Protein AF-A0A6A5S6Z9-F1 (afdb_monomer)

Radius of gyration: 38.02 Å; Cα contacts (8 Å, |Δi|>4): 12; chains: 1; bounding box: 85×64×72 Å

Solvent-accessible surface area (backbone atoms only — not comparable to full-atom values): 7742 Å² total; per-residue (Å²): 114,70,63,62,52,52,52,52,52,53,52,52,50,53,56,52,51,52,56,50,53,50,52,52,50,54,48,54,51,54,50,55,49,50,52,50,52,49,52,51,50,50,53,52,49,54,51,54,50,57,65,48,49,60,59,47,53,53,52,59,72,68,50,77,82,77,68,83,75,78,77,77,75,79,78,78,85,76,78,85,79,77,81,78,87,72,91,74,92,78,90,78,81,85,72,81,73,73,80,80,76,76,78,50,60,46,102,82,73,45,78,53,84,76,56,73,94,78,102

Foldseek 3Di:
DVVVVVVVVVVVVVVVVVVVVVVVVVVVVVVVVVVVVVVVVVVVVVVVVVVVVVVVVVVVVPDPPDPDDDDPPDDDDDDDDDDDPDPDDDDDDDPPDPPDDDFDADPVGDGDDDPPVRD

Sequence (119 aa):
MKELKASNALLNKKLAEERRVERERLKKEREKEKERRAKEHAQKKQQKEKEKKAPNLQKTAKQPKKGKRAASNKPAPKNKRVKKCSNGASGGNSEESPPALPPKITSRGRNITIPKKFR

Structure (mmCIF, N/CA/C/O backbone):
data_AF-A0A6A5S6Z9-F1
#
_entry.id   AF-A0A6A5S6Z9-F1
#
loop_
_atom_site.group_PDB
_atom_site.id
_atom_site.type_symbol
_atom_site.label_atom_id
_atom_site.label_alt_id
_atom_site.label_comp_id
_atom_site.label_asym_id
_atom_site.label_entity_id
_atom_site.label_seq_id
_atom_site.pdbx_PDB_ins_code
_atom_site.Cartn_x
_atom_site.Cartn_y
_atom_site.Cartn_z
_atom_site.occupancy
_atom_site.B_iso_or_equiv
_atom_site.auth_seq_id
_atom_site.auth_comp_id
_atom_site.auth_asym_id
_atom_site.auth_atom_id
_atom_site.pdbx_PDB_model_num
ATOM 1 N N . MET A 1 1 ? 31.243 8.172 -39.418 1.00 64.31 1 MET A N 1
ATOM 2 C CA . MET A 1 1 ? 29.947 8.575 -38.801 1.00 64.31 1 MET A CA 1
ATOM 3 C C . MET A 1 1 ? 28.925 7.446 -38.639 1.00 64.31 1 MET A C 1
ATOM 5 O O . MET A 1 1 ? 28.238 7.434 -37.624 1.00 64.31 1 MET A O 1
ATOM 9 N N . LYS A 1 2 ? 28.762 6.519 -39.599 1.00 76.62 2 LYS A N 1
ATOM 10 C CA . LYS A 1 2 ? 27.761 5.432 -39.499 1.00 76.62 2 LYS A CA 1
ATOM 11 C C . LYS A 1 2 ? 28.088 4.406 -38.397 1.00 76.62 2 LYS A C 1
ATOM 13 O O . LYS A 1 2 ? 27.193 3.998 -37.668 1.00 76.62 2 LYS A O 1
ATOM 18 N N . GLU A 1 3 ? 29.365 4.089 -38.204 1.00 81.00 3 GLU A N 1
ATOM 19 C CA . GLU A 1 3 ? 29.844 3.146 -37.177 1.00 81.00 3 GLU A CA 1
ATOM 20 C C . GLU A 1 3 ? 29.639 3.657 -35.742 1.00 81.00 3 GLU A C 1
ATOM 22 O O . GLU A 1 3 ? 29.146 2.929 -34.886 1.00 81.00 3 GLU A O 1
ATOM 27 N N . LEU A 1 4 ? 29.900 4.947 -35.495 1.00 84.50 4 LEU A N 1
ATOM 28 C CA . LEU A 1 4 ? 29.621 5.596 -34.206 1.00 84.50 4 LEU A CA 1
ATOM 29 C C . LEU A 1 4 ? 28.130 5.535 -33.843 1.00 84.50 4 LEU A C 1
ATOM 31 O O . LEU A 1 4 ? 27.770 5.266 -32.699 1.00 84.50 4 LEU A O 1
ATOM 35 N N . LYS A 1 5 ? 27.243 5.731 -34.828 1.00 89.81 5 LYS A N 1
ATOM 36 C CA . LYS A 1 5 ? 25.791 5.613 -34.626 1.00 89.81 5 LYS A CA 1
ATOM 37 C C . LYS A 1 5 ? 25.377 4.176 -34.294 1.00 89.81 5 LYS A C 1
ATOM 39 O O . LYS A 1 5 ? 24.535 3.986 -33.421 1.00 89.81 5 LYS A O 1
ATOM 44 N N . ALA A 1 6 ? 25.978 3.179 -34.947 1.00 91.88 6 ALA A N 1
ATOM 45 C CA . ALA A 1 6 ? 25.717 1.769 -34.664 1.00 91.88 6 ALA A CA 1
ATOM 46 C C . ALA A 1 6 ? 26.185 1.368 -33.253 1.00 91.88 6 ALA A C 1
ATOM 48 O O . ALA A 1 6 ? 25.430 0.731 -32.519 1.00 91.88 6 ALA A O 1
ATOM 49 N N . SER A 1 7 ? 27.374 1.814 -32.838 1.00 89.81 7 SER A N 1
ATOM 50 C CA . SER A 1 7 ? 27.898 1.584 -31.485 1.00 89.81 7 SER A CA 1
ATOM 51 C C . SER A 1 7 ? 26.995 2.200 -30.408 1.00 89.81 7 SER A C 1
ATOM 53 O O . SER A 1 7 ? 26.569 1.514 -29.477 1.00 89.81 7 SER A O 1
ATOM 55 N N . ASN A 1 8 ? 26.576 3.456 -30.596 1.00 93.56 8 ASN A N 1
ATOM 56 C CA . ASN A 1 8 ? 25.648 4.126 -29.680 1.00 93.56 8 ASN A CA 1
ATOM 57 C C . ASN A 1 8 ? 24.278 3.432 -29.621 1.00 93.56 8 ASN A C 1
ATOM 59 O O . ASN A 1 8 ? 23.678 3.323 -28.552 1.00 93.56 8 ASN A O 1
ATOM 63 N N . ALA A 1 9 ? 23.779 2.925 -30.752 1.00 92.38 9 ALA A N 1
ATOM 64 C CA . ALA A 1 9 ? 22.535 2.164 -30.783 1.00 92.38 9 ALA A CA 1
ATOM 65 C C . ALA A 1 9 ? 22.642 0.851 -29.988 1.00 92.38 9 ALA A C 1
ATOM 67 O O . ALA A 1 9 ? 21.702 0.495 -29.276 1.00 92.38 9 ALA A O 1
ATOM 68 N N . LEU A 1 10 ? 23.775 0.148 -30.068 1.00 93.06 10 LEU A N 1
ATOM 69 C CA . LEU A 1 10 ? 24.022 -1.063 -29.281 1.00 93.06 10 LEU A CA 1
ATOM 70 C C . LEU A 1 10 ? 24.135 -0.759 -27.784 1.00 93.06 10 LEU A C 1
ATOM 72 O O . LEU A 1 10 ? 23.558 -1.482 -26.973 1.00 93.06 10 LEU A O 1
ATOM 76 N N . LEU A 1 11 ? 24.810 0.329 -27.414 1.00 93.00 11 LEU A N 1
ATOM 77 C CA . LEU A 1 11 ? 24.928 0.764 -26.022 1.00 93.00 11 LEU A CA 1
ATOM 78 C C . LEU A 1 11 ? 23.557 1.113 -25.425 1.00 93.00 11 LEU A C 1
ATOM 80 O O . LEU A 1 11 ? 23.206 0.634 -24.349 1.00 93.00 11 LEU A O 1
ATOM 84 N N . ASN A 1 12 ? 22.732 1.861 -26.159 1.00 94.25 12 ASN A N 1
ATOM 85 C CA . ASN A 1 12 ? 21.382 2.213 -25.715 1.00 94.25 12 ASN A CA 1
ATOM 86 C C . ASN A 1 12 ? 20.472 0.988 -25.548 1.00 94.25 12 ASN A C 1
ATOM 88 O O . ASN A 1 12 ? 19.643 0.967 -24.638 1.00 94.25 12 ASN A O 1
ATOM 92 N N . LYS A 1 13 ? 20.627 -0.041 -26.393 1.00 94.81 13 LYS A N 1
ATOM 93 C CA . LY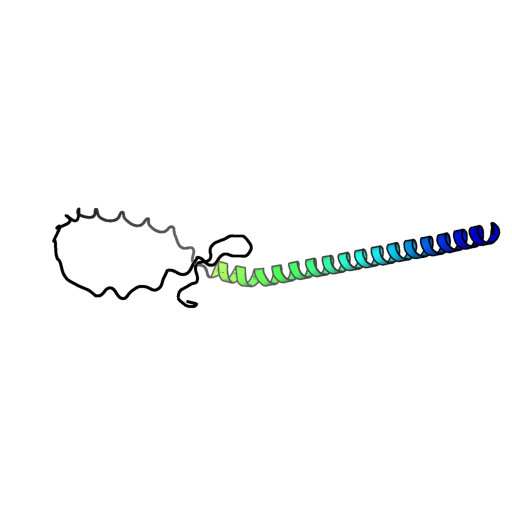S A 1 13 ? 19.894 -1.309 -26.250 1.00 94.81 13 LYS A CA 1
ATOM 94 C C . LYS A 1 13 ? 20.268 -2.033 -24.956 1.00 94.81 13 LYS A C 1
ATOM 96 O O . LYS A 1 13 ? 19.366 -2.417 -24.218 1.00 94.81 13 LYS A O 1
ATOM 101 N N . LYS A 1 14 ? 21.564 -2.126 -24.636 1.00 94.62 14 LYS A N 1
ATOM 102 C CA . LYS A 1 14 ? 22.043 -2.733 -23.381 1.00 94.62 14 LYS A CA 1
ATOM 103 C C . LYS A 1 14 ? 21.512 -1.992 -22.152 1.00 94.62 14 LYS A C 1
ATOM 105 O O . LYS A 1 14 ? 20.917 -2.607 -21.275 1.00 94.62 14 LYS A O 1
ATOM 110 N N . LEU A 1 15 ? 21.596 -0.659 -22.148 1.00 95.25 15 LEU A N 1
ATOM 111 C CA . LEU A 1 15 ? 21.038 0.163 -21.066 1.00 95.25 15 LEU A CA 1
ATOM 112 C C . LEU A 1 15 ? 19.516 0.002 -20.921 1.00 95.25 15 LEU A C 1
ATOM 114 O O . LEU A 1 15 ? 18.973 0.051 -19.817 1.00 95.25 15 LEU A O 1
ATOM 118 N N . ALA A 1 16 ? 18.792 -0.164 -22.030 1.00 94.44 16 ALA A N 1
ATOM 119 C CA . ALA A 1 16 ? 17.353 -0.399 -21.993 1.00 94.44 16 ALA A CA 1
ATOM 120 C C . ALA A 1 16 ? 17.004 -1.778 -21.408 1.00 94.44 16 ALA A C 1
ATOM 122 O O . ALA A 1 16 ? 16.022 -1.887 -20.670 1.00 94.44 16 ALA A O 1
ATOM 123 N N . GLU A 1 17 ? 17.790 -2.809 -21.711 1.00 94.12 17 GLU A N 1
ATOM 124 C CA . GLU A 1 17 ? 17.632 -4.151 -21.143 1.00 94.12 17 GLU A CA 1
ATOM 125 C C . GLU A 1 17 ? 17.920 -4.165 -19.640 1.00 94.12 17 GLU A C 1
ATOM 127 O O . GLU A 1 17 ? 17.090 -4.653 -18.871 1.00 94.12 17 GLU A O 1
ATOM 132 N N . GLU A 1 18 ? 19.007 -3.535 -19.198 1.00 93.25 18 GLU A N 1
ATOM 133 C CA . GLU A 1 18 ? 19.341 -3.400 -17.774 1.00 93.25 18 GLU A CA 1
ATOM 134 C C . GLU A 1 18 ? 18.210 -2.714 -16.996 1.00 93.25 18 GLU A C 1
ATOM 136 O O . GLU A 1 18 ? 17.705 -3.255 -16.010 1.00 93.25 18 GLU A O 1
ATOM 141 N N . ARG A 1 19 ? 17.694 -1.590 -17.511 1.00 93.81 19 ARG A N 1
ATOM 142 C CA . ARG A 1 19 ? 16.549 -0.883 -16.910 1.00 93.81 19 ARG A CA 1
ATOM 143 C C . ARG A 1 19 ? 15.283 -1.735 -16.846 1.00 93.81 19 ARG A C 1
ATOM 145 O O . ARG A 1 19 ? 14.475 -1.563 -15.932 1.00 93.81 19 ARG A O 1
ATOM 152 N N . ARG A 1 20 ? 15.050 -2.622 -17.819 1.00 94.31 20 ARG A N 1
ATOM 153 C CA . ARG A 1 20 ? 13.907 -3.552 -17.788 1.00 94.31 20 ARG A CA 1
ATOM 154 C C . ARG A 1 20 ? 14.086 -4.585 -16.682 1.00 94.31 20 ARG A C 1
ATOM 156 O O . ARG A 1 20 ? 13.169 -4.765 -15.883 1.00 94.31 20 ARG A O 1
ATOM 163 N N . VAL A 1 21 ? 15.267 -5.189 -16.591 1.00 94.56 21 VAL A N 1
ATOM 164 C CA . VAL A 1 21 ? 15.594 -6.183 -15.560 1.00 94.56 21 VAL A CA 1
ATOM 165 C C . VAL A 1 21 ? 15.491 -5.577 -14.158 1.00 94.56 21 VAL A C 1
ATOM 167 O O . VAL A 1 21 ? 14.888 -6.179 -13.269 1.00 94.56 21 VAL A O 1
ATOM 170 N N . GLU A 1 22 ? 15.999 -4.363 -13.951 1.00 93.44 22 GLU A N 1
ATOM 171 C CA . GLU A 1 22 ? 15.875 -3.647 -12.676 1.00 93.44 22 GLU A CA 1
ATOM 172 C C . GLU A 1 22 ? 14.416 -3.378 -12.296 1.00 93.44 22 GLU A C 1
ATOM 174 O O . GLU A 1 22 ? 14.012 -3.630 -11.159 1.00 93.44 22 GLU A O 1
ATOM 179 N N . ARG A 1 23 ? 13.588 -2.929 -13.249 1.00 92.81 23 ARG A N 1
ATOM 180 C CA . ARG A 1 23 ? 12.150 -2.714 -13.013 1.00 92.81 23 ARG A CA 1
ATOM 181 C C . ARG A 1 23 ? 11.437 -4.001 -12.622 1.00 92.81 23 ARG A C 1
ATOM 183 O O . ARG A 1 23 ? 10.588 -3.973 -11.732 1.00 92.81 23 ARG A O 1
ATOM 190 N N . GLU A 1 24 ? 11.765 -5.119 -13.262 1.00 93.69 24 GLU A N 1
ATOM 191 C CA . GLU A 1 24 ? 11.191 -6.417 -12.909 1.00 93.69 24 GLU A CA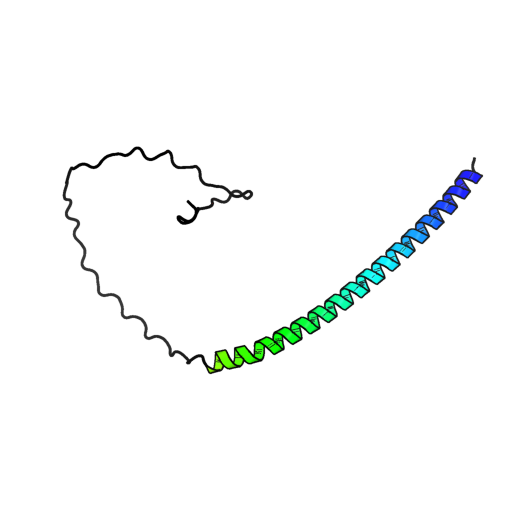 1
ATOM 192 C C . GLU A 1 24 ? 11.616 -6.879 -11.517 1.00 93.69 24 GLU A C 1
ATOM 194 O O . GLU A 1 24 ? 10.775 -7.362 -10.756 1.00 93.69 24 GLU A O 1
ATOM 199 N N . ARG A 1 25 ? 12.890 -6.701 -11.151 1.00 94.12 25 ARG A N 1
ATOM 200 C CA . ARG A 1 25 ? 13.385 -7.004 -9.799 1.00 94.12 25 ARG A CA 1
ATOM 201 C C . ARG A 1 25 ? 12.653 -6.168 -8.753 1.00 94.12 25 ARG A C 1
ATOM 203 O O . ARG A 1 25 ? 12.075 -6.733 -7.827 1.00 94.12 25 ARG A O 1
ATOM 210 N N . LEU A 1 26 ? 12.558 -4.858 -8.972 1.00 94.25 26 LEU A N 1
ATOM 211 C CA . LEU A 1 26 ? 11.843 -3.947 -8.080 1.00 94.25 26 LEU A CA 1
ATOM 212 C C . LEU A 1 26 ? 10.353 -4.303 -7.966 1.00 94.25 26 LEU A C 1
ATOM 214 O O . LEU A 1 26 ? 9.767 -4.226 -6.885 1.00 94.25 26 LEU A O 1
ATOM 218 N N . LYS A 1 27 ? 9.716 -4.715 -9.069 1.00 94.88 27 LYS A N 1
ATOM 219 C CA . LYS A 1 27 ? 8.320 -5.170 -9.058 1.00 94.88 27 LYS A CA 1
ATOM 220 C C . LYS A 1 2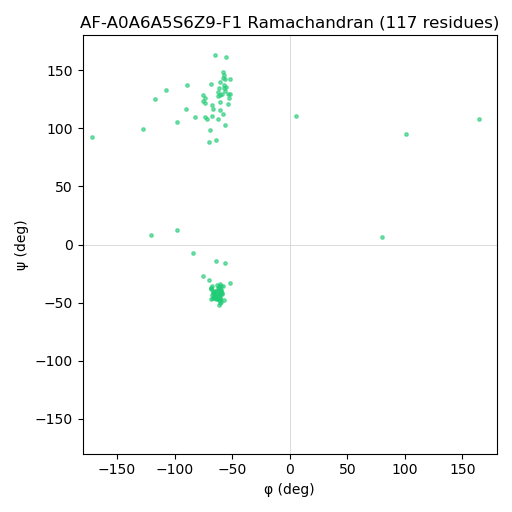7 ? 8.158 -6.439 -8.217 1.00 94.88 27 LYS A C 1
ATOM 222 O O . LYS A 1 27 ? 7.278 -6.473 -7.359 1.00 94.88 27 LYS A O 1
ATOM 227 N N . LYS A 1 28 ? 9.037 -7.430 -8.402 1.00 94.38 28 LYS A N 1
ATOM 228 C CA . LYS A 1 28 ? 9.043 -8.677 -7.620 1.00 94.38 28 LYS A CA 1
ATOM 229 C C . LYS A 1 28 ? 9.257 -8.413 -6.128 1.00 94.38 28 LYS A C 1
ATOM 231 O O . LYS A 1 28 ? 8.598 -9.031 -5.298 1.00 94.38 28 LYS A O 1
ATOM 236 N N . GLU A 1 29 ? 10.138 -7.486 -5.765 1.00 94.12 29 GLU A N 1
ATOM 237 C CA . GLU A 1 29 ? 10.353 -7.098 -4.364 1.00 94.12 29 GLU A CA 1
ATOM 238 C C . GLU A 1 29 ? 9.125 -6.421 -3.753 1.00 94.12 29 GLU A C 1
ATOM 240 O O . GLU A 1 29 ? 8.685 -6.811 -2.671 1.00 94.12 29 GLU A O 1
ATOM 245 N N . ARG A 1 30 ? 8.505 -5.478 -4.475 1.00 93.12 30 ARG A N 1
ATOM 246 C CA . ARG A 1 30 ? 7.257 -4.830 -4.039 1.00 93.12 30 ARG A CA 1
ATOM 247 C C . ARG A 1 30 ? 6.118 -5.829 -3.855 1.00 93.12 30 ARG A C 1
ATOM 249 O O . ARG A 1 30 ? 5.322 -5.679 -2.932 1.00 93.12 30 ARG A O 1
ATOM 256 N N . GLU A 1 31 ? 6.007 -6.828 -4.724 1.00 94.25 31 GLU A N 1
ATOM 257 C CA . GLU A 1 31 ? 5.000 -7.888 -4.597 1.00 94.25 31 GLU A CA 1
ATOM 258 C C . GLU A 1 31 ? 5.254 -8.757 -3.359 1.00 94.25 31 GLU A C 1
ATOM 260 O O . GLU A 1 31 ? 4.336 -8.946 -2.558 1.00 94.25 31 GLU A O 1
ATOM 265 N N . LYS A 1 32 ? 6.504 -9.178 -3.123 1.00 93.50 32 LYS A N 1
ATOM 266 C CA . LYS A 1 32 ? 6.892 -9.918 -1.908 1.00 93.50 32 LYS A CA 1
ATOM 267 C C . LYS A 1 32 ? 6.620 -9.121 -0.632 1.00 93.50 32 LYS A C 1
ATOM 269 O O . LYS A 1 32 ? 6.142 -9.672 0.358 1.00 93.50 32 LYS A O 1
ATOM 274 N N . GLU A 1 33 ? 6.905 -7.822 -0.635 1.00 93.50 33 GLU A N 1
ATOM 275 C CA . GLU A 1 33 ? 6.633 -6.954 0.509 1.00 93.50 33 GLU A CA 1
ATOM 276 C C . GLU A 1 33 ? 5.128 -6.820 0.771 1.00 93.50 33 GLU A C 1
ATOM 278 O O . GLU A 1 33 ? 4.683 -6.954 1.914 1.00 93.50 33 GLU A O 1
ATOM 283 N N . LYS A 1 34 ? 4.324 -6.610 -0.278 1.00 93.94 34 LYS A N 1
ATOM 284 C CA . LYS A 1 34 ? 2.860 -6.576 -0.163 1.00 93.94 34 LYS A CA 1
ATOM 285 C C . LYS A 1 34 ? 2.312 -7.883 0.398 1.00 93.94 34 LYS A C 1
ATOM 287 O O . LYS A 1 34 ? 1.437 -7.840 1.259 1.00 93.94 34 LYS A O 1
ATOM 292 N N . GLU A 1 35 ? 2.841 -9.022 -0.037 1.00 93.62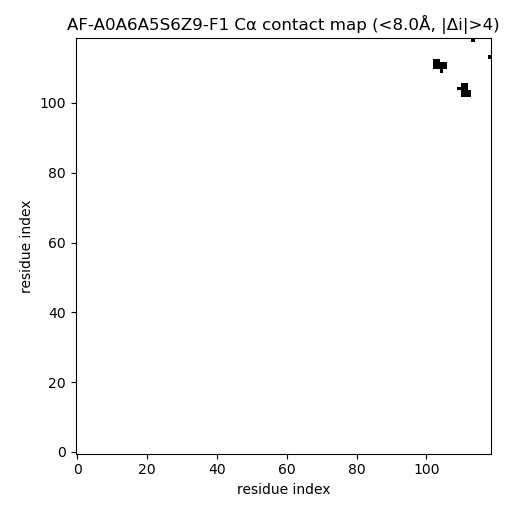 35 GLU A N 1
ATOM 293 C CA . GLU A 1 35 ? 2.439 -10.331 0.476 1.00 93.62 35 GLU A CA 1
ATOM 294 C C . GLU A 1 35 ? 2.767 -10.481 1.970 1.00 93.62 35 GLU A C 1
ATOM 296 O O . GLU A 1 35 ? 1.915 -10.907 2.754 1.00 93.62 35 GLU A O 1
ATOM 301 N N . ARG A 1 36 ? 3.964 -10.063 2.403 1.00 93.81 36 ARG A N 1
ATOM 302 C CA . ARG A 1 36 ? 4.347 -10.059 3.828 1.00 93.81 36 ARG A CA 1
ATOM 303 C C . ARG A 1 36 ? 3.436 -9.160 4.660 1.00 93.81 36 ARG A C 1
ATOM 305 O O . ARG A 1 36 ? 2.908 -9.609 5.675 1.00 93.81 36 ARG A O 1
ATOM 312 N N . ARG A 1 37 ? 3.182 -7.932 4.199 1.00 93.56 37 ARG A N 1
ATOM 313 C CA . ARG A 1 37 ? 2.270 -6.985 4.865 1.00 93.56 37 ARG A CA 1
ATOM 314 C C . ARG A 1 37 ? 0.843 -7.534 4.949 1.00 93.56 37 ARG A C 1
ATOM 316 O O . ARG A 1 37 ? 0.181 -7.365 5.969 1.00 93.56 37 ARG A O 1
ATOM 323 N N . ALA A 1 38 ? 0.368 -8.217 3.906 1.00 94.88 38 ALA A N 1
ATOM 324 C CA . ALA A 1 38 ? -0.946 -8.854 3.911 1.00 94.88 38 ALA A CA 1
ATOM 325 C C . ALA A 1 38 ? -1.028 -9.987 4.949 1.00 94.88 38 ALA A C 1
ATOM 327 O O . ALA A 1 38 ? -2.007 -10.056 5.697 1.00 94.88 38 ALA A O 1
ATOM 328 N N . LYS A 1 39 ? 0.013 -10.828 5.047 1.00 94.56 39 LYS A N 1
ATOM 329 C CA . LYS A 1 39 ? 0.111 -11.890 6.063 1.00 94.56 39 LYS A CA 1
ATOM 330 C C . LYS A 1 39 ? 0.130 -11.316 7.481 1.00 94.56 39 LYS A C 1
ATOM 332 O O . LYS A 1 39 ? -0.647 -11.761 8.324 1.00 94.56 39 LYS A O 1
ATOM 337 N N . GLU A 1 40 ? 0.940 -10.290 7.729 1.00 94.56 40 GLU A N 1
ATOM 338 C CA . GLU A 1 40 ? 1.002 -9.610 9.029 1.00 94.56 40 GLU A CA 1
ATOM 339 C C . GLU A 1 40 ? -0.353 -8.989 9.402 1.00 94.56 40 GLU A C 1
ATOM 341 O O . GLU A 1 40 ? -0.858 -9.175 10.511 1.00 94.56 40 GLU A O 1
ATOM 346 N N . HIS A 1 41 ? -1.001 -8.305 8.456 1.00 93.50 41 HIS A N 1
ATOM 347 C CA . HIS A 1 41 ? -2.310 -7.705 8.688 1.00 93.50 41 HIS A CA 1
ATOM 348 C C . HIS A 1 41 ? -3.380 -8.763 8.999 1.00 93.50 41 HIS A C 1
ATOM 350 O O . HIS A 1 41 ? -4.211 -8.556 9.888 1.00 93.50 41 HIS A O 1
ATOM 356 N N . ALA A 1 42 ? -3.355 -9.909 8.311 1.00 94.06 42 ALA A N 1
ATOM 357 C CA . ALA A 1 42 ? -4.250 -11.027 8.594 1.00 94.06 42 ALA A CA 1
ATOM 358 C C . ALA A 1 42 ? -4.034 -11.580 10.013 1.00 94.06 42 ALA A C 1
ATOM 360 O O . ALA A 1 42 ? -5.005 -11.729 10.759 1.00 94.06 42 ALA A O 1
ATOM 361 N N . GLN A 1 43 ? -2.782 -11.796 10.426 1.00 94.06 43 GLN A N 1
ATOM 362 C CA . GLN A 1 43 ? -2.449 -12.251 11.781 1.00 94.06 43 GLN A CA 1
ATOM 363 C C . GLN A 1 43 ? -2.895 -11.242 12.847 1.00 94.06 43 GLN A C 1
ATOM 365 O O . GLN A 1 43 ? -3.577 -11.605 13.807 1.00 94.06 43 GLN A O 1
ATOM 370 N N . LYS A 1 44 ? -2.613 -9.952 12.640 1.00 94.62 44 LYS A N 1
ATOM 371 C CA . LYS A 1 44 ? -3.034 -8.872 13.542 1.00 94.62 44 LYS A CA 1
ATOM 372 C C . LYS A 1 44 ? -4.553 -8.779 13.658 1.00 94.62 44 LYS A C 1
ATOM 374 O O . LYS A 1 44 ? -5.081 -8.516 14.739 1.00 94.62 44 LYS A O 1
ATOM 379 N N . LYS A 1 45 ? -5.281 -8.998 12.559 1.00 93.38 45 LYS A N 1
ATOM 380 C CA . LYS A 1 45 ? -6.749 -9.036 12.566 1.00 93.38 45 LYS A CA 1
ATOM 381 C C . LYS A 1 45 ? -7.262 -10.210 13.400 1.00 93.38 45 LYS A C 1
ATO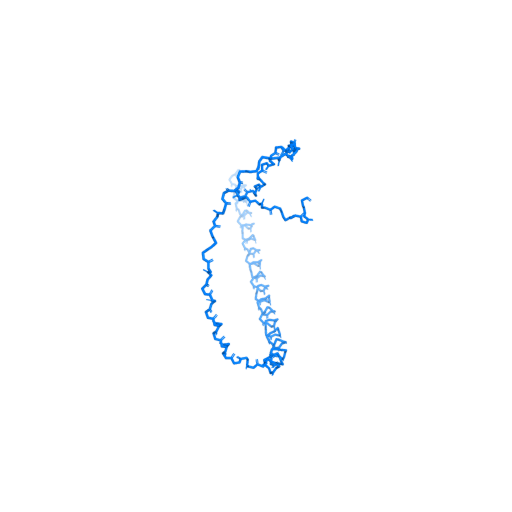M 383 O O . LYS A 1 45 ? -8.150 -9.998 14.222 1.00 93.38 45 LYS A O 1
ATOM 388 N N . GLN A 1 46 ? -6.674 -11.399 13.250 1.00 90.88 46 GLN A N 1
ATOM 389 C CA . GLN A 1 46 ? -7.031 -12.573 14.053 1.00 90.88 46 GLN A CA 1
ATOM 390 C C . GLN A 1 46 ? -6.751 -12.360 15.547 1.00 90.88 46 GLN A C 1
ATOM 392 O O . GLN A 1 46 ? -7.600 -12.679 16.376 1.00 90.88 46 GLN A O 1
ATOM 397 N N . GLN A 1 47 ? -5.600 -11.780 15.903 1.00 91.12 47 GLN A N 1
ATOM 398 C CA . GLN A 1 47 ? -5.264 -11.448 17.294 1.00 91.12 47 GLN A CA 1
ATOM 399 C C . GLN A 1 47 ? -6.270 -10.462 17.894 1.00 91.12 47 GLN A C 1
ATOM 401 O O . GLN A 1 47 ? -6.879 -10.759 18.919 1.00 91.12 47 GLN A O 1
ATOM 406 N N . LYS A 1 48 ? -6.548 -9.350 17.200 1.00 89.38 48 LYS A N 1
ATOM 407 C CA . LYS A 1 48 ? -7.555 -8.367 17.634 1.00 89.38 48 LYS A CA 1
ATOM 408 C C . LYS A 1 48 ? -8.943 -8.977 17.795 1.00 89.38 48 LYS A C 1
ATOM 410 O O . LYS A 1 48 ? -9.707 -8.554 18.657 1.00 89.38 48 LYS A O 1
ATOM 415 N N . GLU A 1 49 ? -9.315 -9.927 16.943 1.00 86.94 49 GLU A N 1
ATOM 416 C CA . GLU A 1 49 ? -10.600 -10.608 17.062 1.00 86.94 49 GLU A CA 1
ATOM 417 C C . GLU A 1 49 ? -10.649 -11.486 18.319 1.00 86.94 49 GLU A C 1
ATOM 419 O O . GLU A 1 49 ? -11.629 -11.427 19.061 1.00 86.94 49 GLU A O 1
ATOM 424 N N . LYS A 1 50 ? -9.578 -12.238 18.606 1.00 84.88 50 LYS A N 1
ATOM 425 C CA . LYS A 1 50 ? -9.444 -13.030 19.840 1.00 84.88 50 LYS A CA 1
ATOM 426 C C . LYS A 1 50 ? -9.496 -12.140 21.085 1.00 84.88 50 LYS A C 1
ATOM 428 O O . LYS A 1 50 ? -10.289 -12.409 21.984 1.00 84.88 50 LYS A O 1
ATOM 433 N N . GLU A 1 51 ? -8.745 -11.042 21.097 1.00 85.00 51 GLU A N 1
ATOM 434 C CA . GLU A 1 51 ? -8.732 -10.067 22.197 1.00 85.00 51 GLU A CA 1
ATOM 435 C C . GLU A 1 51 ? -10.103 -9.437 22.446 1.00 85.00 51 GLU A C 1
ATOM 437 O O . GLU A 1 51 ? -10.463 -9.189 23.590 1.00 85.00 51 GLU A O 1
ATOM 442 N N . LYS A 1 52 ? -10.897 -9.191 21.396 1.00 80.88 52 LYS A N 1
ATOM 443 C CA . LYS A 1 52 ? -12.245 -8.619 21.535 1.00 80.88 52 LYS A CA 1
ATOM 444 C C . LYS A 1 52 ? -13.281 -9.618 22.042 1.00 80.88 52 LYS A C 1
ATOM 446 O O . LYS A 1 52 ? -14.258 -9.186 22.652 1.00 80.88 52 LYS A O 1
ATOM 451 N N . LYS A 1 53 ? -13.108 -10.923 21.803 1.00 74.44 53 LYS A N 1
ATOM 452 C CA . LYS A 1 53 ? -14.100 -11.949 22.175 1.00 74.44 53 LYS A CA 1
ATOM 453 C C . LYS A 1 53 ? -14.292 -12.048 23.691 1.00 74.44 53 LYS A C 1
ATOM 455 O O . LYS A 1 53 ? -15.431 -12.009 24.148 1.00 74.44 53 LYS A O 1
ATOM 460 N N . ALA A 1 54 ? -13.213 -12.074 24.471 1.00 66.44 54 ALA A N 1
ATOM 461 C CA . ALA A 1 54 ? -13.286 -12.169 25.934 1.00 66.44 54 ALA A CA 1
ATOM 462 C C . ALA A 1 54 ? -14.023 -10.988 26.620 1.00 66.44 54 ALA A C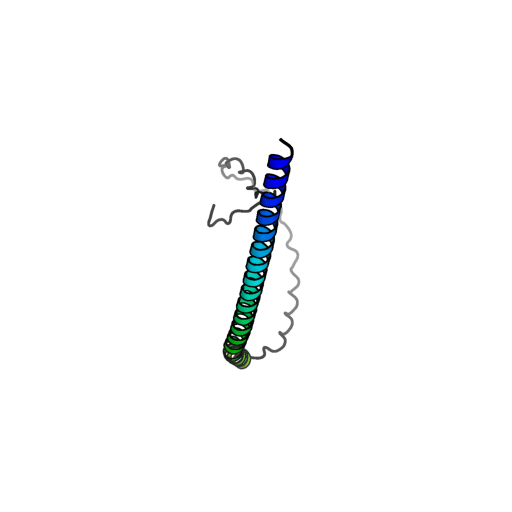 1
ATOM 464 O O . ALA A 1 54 ? -14.978 -11.234 27.362 1.00 66.44 54 ALA A O 1
ATOM 465 N N . PRO A 1 55 ? -13.684 -9.706 26.364 1.00 70.75 55 PRO A N 1
ATOM 466 C CA . PRO A 1 55 ? -14.389 -8.582 26.970 1.00 70.75 55 PRO A CA 1
ATOM 467 C C . PRO A 1 55 ? -15.812 -8.421 26.426 1.00 70.75 55 PRO A C 1
ATOM 469 O O . PRO A 1 55 ? -16.679 -7.963 27.169 1.00 70.75 55 PRO A O 1
ATOM 472 N N . ASN A 1 56 ? -16.095 -8.793 25.168 1.00 66.38 56 ASN A N 1
ATOM 473 C CA . ASN A 1 56 ? -17.473 -8.768 24.667 1.00 66.38 56 ASN A CA 1
ATOM 474 C C . ASN A 1 56 ? -18.355 -9.781 25.393 1.00 66.38 56 ASN A C 1
ATOM 476 O O . ASN A 1 56 ? -19.443 -9.398 25.804 1.00 66.38 56 ASN A O 1
ATOM 480 N N . LEU A 1 57 ? -17.881 -11.012 25.617 1.00 64.19 57 LEU A N 1
ATOM 481 C CA . LEU A 1 57 ? -18.627 -12.027 26.370 1.00 64.19 57 LEU A CA 1
ATOM 482 C C . LEU A 1 57 ? -18.945 -11.557 27.796 1.00 64.19 57 LEU A C 1
ATOM 484 O O . LEU A 1 57 ? -20.077 -11.692 28.263 1.00 64.19 57 LEU A O 1
ATOM 488 N N . GLN A 1 58 ? -17.979 -10.923 28.468 1.00 67.56 58 GLN A N 1
ATOM 489 C CA . GLN A 1 58 ? -18.201 -10.344 29.795 1.00 67.56 58 GLN A CA 1
ATOM 490 C C . GLN A 1 58 ? -19.200 -9.180 29.769 1.00 67.56 58 GLN A C 1
ATOM 492 O O . GLN A 1 58 ? -20.057 -9.085 30.645 1.00 67.56 58 GLN A O 1
ATOM 497 N N . LYS A 1 59 ? -19.126 -8.294 28.768 1.00 66.88 59 LYS A N 1
ATOM 498 C CA . LYS A 1 59 ? -20.076 -7.180 28.615 1.00 66.88 59 LYS A CA 1
ATOM 499 C C . LYS A 1 59 ? -21.487 -7.673 28.302 1.00 66.88 59 LYS A C 1
ATOM 501 O O . LYS A 1 59 ? -22.434 -7.136 28.866 1.00 66.88 59 LYS A O 1
ATOM 506 N N . THR A 1 60 ? -21.638 -8.691 27.456 1.00 67.19 60 THR A N 1
ATOM 507 C CA . THR A 1 60 ? -22.946 -9.281 27.136 1.00 67.19 60 THR A CA 1
ATOM 508 C C . THR A 1 60 ? -23.546 -10.020 28.324 1.00 67.19 60 THR A C 1
ATOM 510 O O . THR A 1 60 ? -24.744 -9.906 28.545 1.00 67.19 60 THR A O 1
ATOM 513 N N . ALA A 1 61 ? -22.731 -10.715 29.124 1.00 66.62 61 ALA A N 1
ATOM 514 C CA . ALA A 1 61 ? -23.204 -11.379 30.338 1.00 66.62 61 ALA A CA 1
ATOM 515 C C . ALA A 1 61 ? -23.655 -10.375 31.414 1.00 66.62 61 ALA A C 1
ATOM 517 O O . ALA A 1 61 ? -24.629 -10.615 32.119 1.00 66.62 61 ALA A O 1
ATOM 518 N N . LYS A 1 62 ? -22.972 -9.226 31.523 1.00 68.12 62 LYS A N 1
ATOM 519 C CA . LYS A 1 62 ? -23.280 -8.177 32.510 1.00 68.12 62 LYS A CA 1
ATOM 520 C C . LYS A 1 62 ? -24.381 -7.204 32.075 1.00 68.12 62 LYS A C 1
ATOM 522 O O . LYS A 1 62 ? -24.776 -6.357 32.872 1.00 68.12 62 LYS A O 1
ATOM 527 N N . GLN A 1 63 ? -24.860 -7.268 30.833 1.00 70.62 63 GLN A N 1
ATOM 528 C CA . GLN A 1 63 ? -25.960 -6.424 30.366 1.00 70.62 63 GLN A CA 1
ATOM 529 C C . GLN A 1 63 ? -27.295 -7.047 30.797 1.00 70.62 63 GLN A C 1
ATOM 531 O O . GLN A 1 63 ? -27.690 -8.073 30.240 1.00 70.62 63 GLN A O 1
ATOM 536 N N . PRO A 1 64 ? -28.034 -6.444 31.748 1.00 74.31 64 PRO A N 1
ATOM 537 C CA . PRO A 1 64 ? -29.381 -6.906 32.038 1.00 74.31 64 PRO A CA 1
ATOM 538 C C . PRO A 1 64 ? -30.243 -6.716 30.786 1.00 74.31 64 PRO A C 1
ATOM 540 O O . PRO A 1 64 ? -30.250 -5.635 30.186 1.00 74.31 64 PRO A O 1
ATOM 543 N N . LYS A 1 65 ? -30.981 -7.760 30.387 1.00 72.56 65 LYS A N 1
ATOM 544 C CA . LYS A 1 65 ? -31.986 -7.679 29.319 1.00 72.56 65 LYS A CA 1
ATOM 545 C C . LYS A 1 65 ? -33.083 -6.721 29.780 1.00 72.56 65 LYS A C 1
ATOM 547 O O . LYS A 1 65 ? -34.026 -7.124 30.453 1.00 72.56 65 LYS A O 1
ATOM 552 N N . LYS A 1 66 ? -32.938 -5.430 29.475 1.00 68.69 66 LYS A N 1
ATOM 553 C CA . LYS A 1 66 ? -33.978 -4.438 29.756 1.00 68.69 66 LYS A CA 1
ATOM 554 C C . LYS A 1 66 ? -35.225 -4.866 28.985 1.00 68.69 66 LYS A C 1
ATOM 556 O O . LYS A 1 66 ? -35.194 -4.932 27.757 1.00 68.69 66 LYS A O 1
ATOM 561 N N . GLY A 1 67 ? -36.292 -5.197 29.712 1.00 72.69 67 GLY A N 1
ATOM 562 C CA . GLY A 1 67 ? -37.600 -5.469 29.123 1.00 72.69 67 GLY A CA 1
ATOM 563 C C . GLY A 1 67 ? -38.071 -4.291 28.268 1.00 72.69 67 GLY A C 1
ATOM 564 O O . GLY A 1 67 ? -37.552 -3.174 28.385 1.00 72.69 67 GLY A O 1
ATOM 565 N N . LYS A 1 68 ? -39.045 -4.533 27.383 1.00 75.81 68 LYS A N 1
ATOM 566 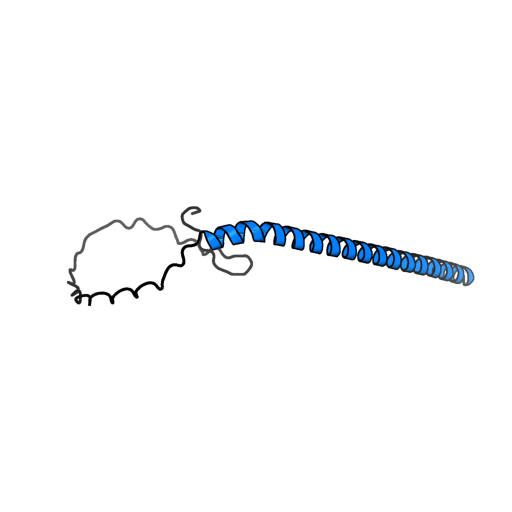C CA . LYS A 1 68 ? -39.629 -3.464 26.564 1.00 75.81 68 LYS A CA 1
ATOM 567 C C . LYS A 1 68 ? -40.086 -2.330 27.488 1.00 75.81 68 LYS A C 1
ATOM 569 O O . LYS A 1 68 ? -40.812 -2.572 28.448 1.00 75.81 68 LYS A O 1
ATOM 574 N N . ARG A 1 69 ? -39.621 -1.103 27.227 1.00 69.62 69 ARG A N 1
ATOM 575 C CA . ARG A 1 69 ? -40.062 0.078 27.980 1.00 69.62 69 ARG A CA 1
ATOM 576 C C . ARG A 1 69 ? -41.574 0.201 27.822 1.00 69.62 69 ARG A C 1
ATOM 578 O O . ARG A 1 69 ? -42.056 0.184 26.690 1.00 69.62 69 ARG A O 1
ATOM 585 N N . ALA A 1 70 ? -42.295 0.341 28.933 1.00 73.00 70 ALA A N 1
ATOM 586 C CA . ALA A 1 70 ? -43.685 0.771 28.885 1.00 73.00 70 ALA A CA 1
ATOM 587 C C . ALA A 1 70 ? -43.744 2.084 28.089 1.00 73.00 70 ALA A C 1
ATOM 589 O O . ALA A 1 70 ? -42.927 2.984 28.314 1.00 73.00 70 ALA A O 1
ATOM 590 N N . ALA A 1 71 ? -44.642 2.155 27.105 1.00 73.88 71 ALA A N 1
ATOM 591 C CA . ALA A 1 71 ? -44.833 3.367 26.323 1.00 73.88 71 ALA A CA 1
ATOM 592 C C . ALA A 1 71 ? -45.149 4.519 27.286 1.00 73.88 71 ALA A C 1
ATOM 594 O O . ALA A 1 71 ? -45.967 4.357 28.191 1.00 73.88 71 ALA A O 1
ATOM 595 N N . SER A 1 72 ? -44.477 5.663 27.132 1.00 72.69 72 SER A N 1
ATOM 596 C CA . SER A 1 72 ? -44.761 6.818 27.982 1.00 72.69 72 SER A CA 1
ATOM 597 C C . SER A 1 72 ? -46.219 7.222 27.791 1.00 72.69 72 SER A C 1
ATOM 599 O O . SER A 1 72 ? -46.654 7.406 26.650 1.00 72.69 72 SER A O 1
ATOM 601 N N . ASN A 1 73 ? -46.952 7.372 28.892 1.00 73.12 73 ASN A N 1
ATOM 602 C CA . ASN A 1 73 ? -48.332 7.843 28.865 1.00 73.12 73 ASN A CA 1
ATOM 603 C C . ASN A 1 73 ? -48.441 9.148 28.061 1.00 73.12 73 ASN A C 1
ATOM 605 O O . ASN A 1 73 ? -47.539 9.991 28.097 1.00 73.12 73 ASN A O 1
ATOM 609 N N . LYS A 1 74 ? -49.541 9.297 27.310 1.00 71.38 74 LYS A N 1
ATOM 610 C CA . LYS A 1 74 ? -49.805 10.500 26.512 1.00 71.38 74 LYS A CA 1
ATOM 611 C C . LYS A 1 74 ? -49.747 11.735 27.427 1.00 71.38 74 LYS A C 1
ATOM 613 O O . LYS A 1 74 ? -50.302 11.683 28.525 1.00 71.38 74 LYS A O 1
ATOM 618 N N . PRO A 1 75 ? -49.091 12.832 27.006 1.00 70.75 75 PRO A N 1
ATOM 619 C CA . PRO A 1 75 ? -49.067 14.050 27.803 1.00 70.75 75 PRO A CA 1
ATOM 620 C C . PRO A 1 75 ? -50.496 14.562 28.007 1.00 70.75 75 PRO A C 1
ATOM 622 O O . PRO A 1 75 ? -51.309 14.518 27.082 1.00 70.75 75 PRO A O 1
ATOM 625 N N . ALA A 1 76 ? -50.791 15.050 29.214 1.00 74.94 76 ALA A N 1
ATOM 626 C CA . ALA A 1 76 ? -52.082 15.656 29.522 1.00 74.94 76 ALA A CA 1
ATOM 627 C C . ALA A 1 76 ? -52.375 16.825 28.556 1.00 74.94 76 ALA A C 1
ATOM 629 O O . ALA A 1 76 ? -51.444 17.557 28.184 1.00 74.94 76 ALA A O 1
ATOM 630 N N . PRO A 1 77 ? -53.639 17.016 28.130 1.00 73.75 77 PRO A N 1
ATOM 631 C CA . PRO A 1 77 ? -53.997 18.104 27.231 1.00 73.75 77 PRO A CA 1
ATOM 632 C C . PRO A 1 77 ? -53.668 19.445 27.895 1.00 73.75 77 PRO A C 1
ATOM 634 O O . PRO A 1 77 ? -54.112 19.745 29.000 1.00 73.75 77 PRO A O 1
ATOM 637 N N . LYS A 1 78 ? -52.836 20.250 27.227 1.00 72.50 78 LYS A N 1
ATOM 638 C CA . LYS A 1 78 ? -52.454 21.579 27.713 1.00 72.5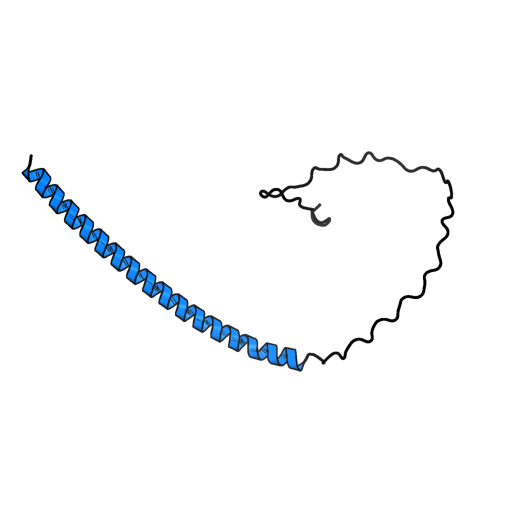0 78 LYS A CA 1
ATOM 639 C C . LYS A 1 78 ? -53.632 22.533 27.526 1.00 72.50 78 LYS A C 1
ATOM 641 O O . LYS A 1 78 ? -54.104 22.706 26.404 1.00 72.50 78 LYS A O 1
ATOM 646 N N . ASN A 1 79 ? -54.053 23.201 28.598 1.00 71.31 79 ASN A N 1
ATOM 647 C CA . ASN A 1 79 ? -55.032 24.282 28.509 1.00 71.31 79 ASN A CA 1
ATOM 648 C C . ASN A 1 79 ? -54.485 25.422 27.631 1.00 71.31 79 ASN A C 1
ATOM 650 O O . ASN A 1 79 ? -53.326 25.828 27.762 1.00 71.31 79 ASN A O 1
ATOM 654 N N . LYS A 1 80 ? -55.327 25.934 26.723 1.00 71.25 80 LYS A N 1
ATOM 655 C CA . LYS A 1 80 ? -55.015 27.065 25.836 1.00 71.25 80 LYS A CA 1
ATOM 656 C C . LYS A 1 80 ? -54.637 28.280 26.688 1.00 71.25 80 LYS A C 1
ATOM 658 O O . LYS A 1 80 ? -55.475 28.854 27.377 1.00 71.25 80 LYS A O 1
ATOM 663 N N . ARG A 1 81 ? -53.371 28.691 26.627 1.00 68.31 81 ARG A N 1
ATOM 664 C CA . ARG A 1 81 ? -52.907 29.933 27.251 1.00 68.31 81 ARG A CA 1
ATOM 665 C C . ARG A 1 81 ? -53.446 31.109 26.434 1.00 68.31 81 ARG A C 1
ATOM 667 O O . ARG A 1 81 ? -52.993 31.337 25.315 1.00 68.31 81 ARG A O 1
ATOM 674 N N . VAL A 1 82 ? -54.415 31.839 26.979 1.00 66.94 82 VAL A N 1
ATOM 675 C CA . VAL A 1 82 ? -54.887 33.102 26.398 1.00 66.94 82 VAL A CA 1
ATOM 676 C C . VAL A 1 82 ? -53.756 34.125 26.529 1.00 66.94 82 VAL A C 1
ATOM 678 O O . VAL A 1 82 ? -53.282 34.394 27.636 1.00 66.94 82 VAL A O 1
ATOM 681 N N . LYS A 1 83 ? -53.272 34.667 25.404 1.00 60.41 83 LYS A N 1
ATOM 682 C CA . LYS A 1 83 ? -52.331 35.793 25.414 1.00 60.41 83 LYS A CA 1
ATOM 683 C C . LYS A 1 83 ? -53.069 37.022 25.947 1.00 60.41 83 LYS A C 1
ATOM 685 O O . LYS A 1 83 ? -53.924 37.560 25.255 1.00 60.41 83 LYS A O 1
ATOM 690 N N . LYS A 1 84 ? -52.728 37.486 27.152 1.00 54.97 84 LYS A N 1
ATOM 691 C CA . LYS A 1 84 ? -53.000 38.876 27.532 1.00 54.97 84 LYS A CA 1
ATOM 692 C C . LYS A 1 84 ? -51.999 39.746 26.775 1.00 54.97 84 LYS A C 1
ATOM 694 O O . LYS A 1 84 ? -50.803 39.676 27.042 1.00 54.97 84 LYS A O 1
ATOM 699 N N . CYS A 1 85 ? -52.482 40.506 25.799 1.00 49.84 85 CYS A N 1
ATOM 700 C CA . CYS A 1 85 ? -51.735 41.619 25.229 1.00 49.84 85 CYS A CA 1
ATOM 701 C C . CYS A 1 85 ? -51.655 42.704 26.305 1.00 49.84 85 CYS A C 1
ATOM 703 O O . CYS A 1 85 ? -52.617 43.432 26.522 1.00 49.84 85 CYS A O 1
ATOM 705 N N . SER A 1 86 ? -50.539 42.769 27.026 1.00 51.12 86 SER A N 1
ATOM 706 C CA . SER A 1 86 ? -50.192 43.937 27.827 1.00 51.12 86 SER A CA 1
ATOM 707 C C . SER A 1 86 ? -49.215 44.776 27.016 1.00 51.12 86 SER A C 1
ATOM 709 O O . SER A 1 86 ? -48.047 44.408 26.879 1.00 51.12 86 SER A O 1
ATOM 711 N N . ASN A 1 87 ? -49.703 45.888 26.469 1.00 50.78 87 ASN A N 1
ATOM 712 C CA . ASN A 1 87 ? -48.848 46.989 26.051 1.00 50.78 87 ASN A CA 1
ATOM 713 C C . ASN A 1 87 ? -48.147 47.513 27.309 1.00 50.78 87 ASN A C 1
ATOM 715 O O . ASN A 1 87 ? -48.786 48.101 28.176 1.00 50.78 87 ASN A O 1
ATOM 719 N N . GLY A 1 88 ? -46.851 47.238 27.424 1.00 45.03 88 GLY A N 1
ATOM 720 C CA . GLY A 1 88 ? -45.980 47.776 28.460 1.00 45.03 88 GLY A CA 1
ATOM 721 C C . GLY A 1 88 ? -44.766 48.392 27.787 1.00 45.03 88 GLY A C 1
ATOM 722 O O . GLY A 1 88 ? -43.862 47.673 27.371 1.00 45.03 88 GLY A O 1
ATOM 723 N N . ALA A 1 89 ? -44.786 49.712 27.633 1.00 46.94 89 ALA A N 1
ATOM 724 C CA . ALA A 1 89 ? -43.613 50.497 27.287 1.00 46.94 89 ALA A CA 1
ATOM 725 C C . ALA A 1 89 ? -42.709 50.623 28.525 1.00 46.94 89 ALA A C 1
ATOM 727 O O . ALA A 1 89 ? -43.204 50.983 29.589 1.00 46.94 89 ALA A O 1
ATOM 728 N N . SER A 1 90 ? -41.421 50.299 28.374 1.00 39.62 90 SER A N 1
ATOM 729 C CA . SER A 1 90 ? -40.258 50.714 29.189 1.00 39.62 90 SER A CA 1
ATOM 730 C C . SER A 1 90 ? -39.124 49.742 28.824 1.00 39.62 90 SER A C 1
ATOM 732 O O . SER A 1 90 ? -39.265 48.539 29.008 1.00 39.62 90 SER A O 1
ATOM 734 N N . GLY A 1 91 ? -38.085 50.135 28.088 1.00 43.75 91 GLY A N 1
ATOM 735 C CA . GLY A 1 91 ? -37.034 51.035 28.556 1.00 43.75 91 GLY A CA 1
ATOM 736 C C . GLY A 1 91 ? -35.812 50.183 28.926 1.00 43.75 91 GLY A C 1
ATOM 737 O O . GLY A 1 91 ? -35.760 49.626 30.016 1.00 43.75 91 GLY A O 1
ATOM 738 N N . GLY A 1 92 ? -34.856 50.021 28.005 1.00 38.75 92 GLY A N 1
ATOM 739 C CA . GLY A 1 92 ? -33.657 49.212 28.246 1.00 38.75 92 GLY A CA 1
ATOM 740 C C . GLY A 1 92 ? -32.624 49.337 27.130 1.00 38.75 92 GLY A C 1
ATOM 741 O O . GLY A 1 92 ? -32.721 48.633 26.134 1.00 38.75 92 GLY A O 1
ATOM 742 N N . ASN A 1 93 ? -31.695 50.275 27.325 1.00 39.34 93 ASN A N 1
ATOM 743 C CA . ASN A 1 93 ? -30.426 50.520 26.628 1.00 39.34 93 ASN A CA 1
ATOM 744 C C . ASN A 1 93 ? -30.107 49.648 25.401 1.00 39.34 93 ASN A C 1
ATOM 746 O O . ASN A 1 93 ? -29.749 48.475 25.511 1.00 39.34 93 ASN A O 1
ATOM 750 N N . SER A 1 94 ? -30.125 50.282 24.231 1.00 46.22 94 SER A N 1
ATOM 751 C CA . SER A 1 94 ? -29.383 49.836 23.059 1.00 46.22 94 SER A CA 1
ATOM 752 C C . SER A 1 94 ? -27.889 50.049 23.307 1.00 46.22 94 SER A C 1
ATOM 754 O O . SER A 1 94 ? -27.345 51.099 22.971 1.00 46.22 94 SER A O 1
ATOM 756 N N . GLU A 1 95 ? -27.220 49.061 23.900 1.00 52.62 95 GLU A N 1
ATOM 757 C CA . GLU A 1 95 ? -25.801 48.889 23.604 1.00 52.62 95 GLU A CA 1
ATOM 758 C C . GLU A 1 95 ? -25.700 48.461 22.140 1.00 52.62 95 GLU A C 1
ATOM 760 O O . GLU A 1 95 ? -26.260 47.444 21.720 1.00 52.62 95 GLU A O 1
ATOM 765 N N . GLU A 1 96 ? -25.057 49.309 21.348 1.00 51.94 96 GLU A N 1
ATOM 766 C CA . GLU A 1 96 ? -24.798 49.111 19.932 1.00 51.94 96 GLU A CA 1
ATOM 767 C C . GLU A 1 96 ? -24.044 47.788 19.743 1.00 51.94 96 GLU A C 1
ATOM 769 O O . GLU A 1 96 ? -22.865 47.649 20.068 1.00 51.94 96 GLU A O 1
ATOM 774 N N . SER A 1 97 ? -24.772 46.762 19.295 1.00 57.28 97 SER A N 1
ATOM 775 C CA . SER A 1 97 ? -24.196 45.448 19.036 1.00 57.28 97 SER A CA 1
ATOM 776 C C . SER A 1 97 ? -23.146 45.595 17.933 1.00 57.28 97 SER A C 1
ATOM 778 O O . SER A 1 97 ? -23.474 46.144 16.877 1.00 57.28 97 SER A O 1
ATOM 780 N N . PRO A 1 98 ? -21.903 45.114 18.126 1.00 65.50 98 PRO A N 1
ATOM 781 C CA . PRO A 1 98 ? -20.897 45.188 17.078 1.00 65.50 98 PRO A CA 1
ATOM 782 C C . PRO A 1 98 ? -21.415 44.475 15.820 1.00 65.50 98 PRO A C 1
ATOM 784 O O . PRO A 1 98 ? -22.123 43.466 15.946 1.00 65.50 98 PRO A O 1
ATOM 787 N N . PRO A 1 99 ? -21.071 44.959 14.610 1.00 65.12 99 PRO A N 1
ATOM 788 C CA . PRO A 1 99 ? -21.555 44.370 13.370 1.00 65.12 99 PRO A CA 1
ATOM 789 C C . PRO A 1 99 ? -21.290 42.863 13.371 1.00 65.12 99 PRO A C 1
ATOM 791 O O . PRO A 1 99 ? -20.188 42.403 13.687 1.00 65.12 99 PRO A O 1
ATOM 794 N N . ALA A 1 100 ? -22.334 42.089 13.066 1.00 67.88 100 ALA A N 1
ATOM 795 C CA . ALA A 1 100 ? -22.267 40.637 13.068 1.00 67.88 100 ALA A CA 1
ATOM 796 C C . ALA A 1 100 ? -21.106 40.175 12.178 1.00 67.88 100 ALA A C 1
ATOM 798 O O . ALA A 1 100 ? -21.067 40.479 10.985 1.00 67.88 100 ALA A O 1
ATOM 799 N N . LEU A 1 101 ? -20.155 39.445 12.771 1.00 69.88 101 LEU A N 1
ATOM 800 C CA . LEU A 1 101 ? -19.025 38.904 12.025 1.00 69.88 101 LEU A CA 1
ATOM 801 C C . LEU A 1 101 ? -19.545 38.034 10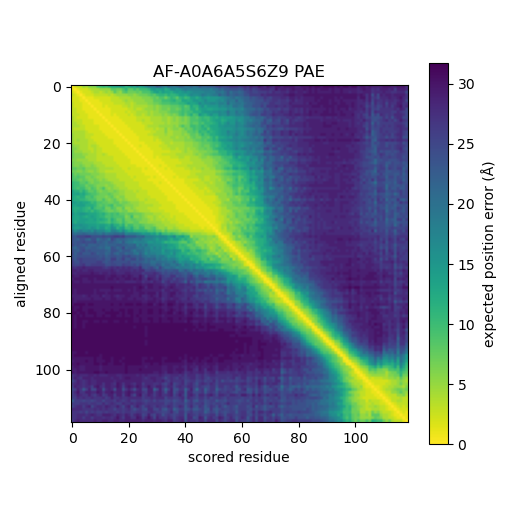.871 1.00 69.88 101 LEU A C 1
ATOM 803 O O . LEU A 1 101 ? -20.462 37.230 11.087 1.00 69.88 101 LEU A O 1
ATOM 807 N N . PRO A 1 102 ? -18.955 38.148 9.668 1.00 72.12 102 PRO A N 1
ATOM 808 C CA . PRO A 1 102 ? -19.331 37.295 8.555 1.00 72.12 102 PRO A CA 1
ATOM 809 C C . PRO A 1 102 ? -19.128 35.817 8.929 1.00 72.12 102 PRO A C 1
ATOM 811 O O . PRO A 1 102 ? -18.233 35.485 9.721 1.00 72.12 102 PRO A O 1
ATOM 814 N N . PRO A 1 103 ? -19.954 34.904 8.385 1.00 76.19 103 PRO A N 1
ATOM 815 C CA . PRO A 1 103 ? -19.826 33.484 8.670 1.00 76.19 103 PRO A CA 1
ATOM 816 C C . PRO A 1 103 ? -18.425 33.002 8.292 1.00 76.19 103 PRO A C 1
ATOM 818 O O . PRO A 1 103 ? -17.915 33.306 7.215 1.00 76.19 103 PRO A O 1
ATOM 821 N N . LYS A 1 104 ? -17.795 32.217 9.171 1.00 81.19 104 LYS A N 1
ATOM 822 C CA . LYS A 1 104 ? -16.531 31.561 8.826 1.00 81.19 104 LYS A CA 1
ATOM 823 C C . LYS A 1 104 ? -16.828 30.419 7.864 1.00 81.19 104 LYS A C 1
ATOM 825 O O . LYS A 1 104 ? -17.600 29.518 8.191 1.00 81.19 104 LYS A O 1
ATOM 830 N N . ILE A 1 105 ? -16.212 30.465 6.689 1.00 88.31 105 ILE A N 1
ATOM 831 C CA . ILE A 1 105 ? -16.422 29.503 5.609 1.00 88.31 105 ILE A CA 1
ATOM 832 C C . ILE A 1 105 ? -15.184 28.599 5.499 1.00 88.31 105 ILE A C 1
ATOM 834 O O . ILE A 1 105 ? -14.049 29.065 5.533 1.00 88.31 105 ILE A O 1
ATOM 838 N N . THR A 1 106 ? -15.391 27.284 5.404 1.00 84.94 106 THR A N 1
ATOM 839 C CA . THR A 1 106 ? -14.323 26.310 5.088 1.00 84.94 106 THR A CA 1
ATOM 840 C C . THR A 1 106 ? -13.775 26.525 3.671 1.00 84.94 106 THR A C 1
ATOM 842 O O . THR A 1 106 ? -14.476 27.047 2.812 1.00 84.94 106 THR A O 1
ATOM 845 N N . SER A 1 107 ? -12.597 25.981 3.348 1.00 86.31 107 SER A N 1
ATOM 846 C CA . SER A 1 107 ? -12.080 25.956 1.962 1.00 86.31 107 SER A CA 1
ATOM 847 C C . SER A 1 107 ? -13.019 25.287 0.944 1.00 86.31 107 SER A C 1
ATOM 849 O O . SER A 1 107 ? -12.863 25.468 -0.257 1.00 86.31 107 SER A O 1
ATOM 851 N N . ARG A 1 108 ? -14.012 24.522 1.417 1.00 91.12 108 ARG A N 1
ATOM 852 C CA . ARG A 1 108 ? -15.056 23.877 0.606 1.00 91.12 108 ARG A CA 1
ATOM 853 C C . ARG A 1 108 ? -16.377 24.659 0.566 1.00 91.12 108 ARG A C 1
ATOM 855 O O . ARG A 1 108 ? -17.394 24.087 0.190 1.00 91.12 108 ARG A O 1
ATOM 862 N N . GLY A 1 109 ? -16.409 25.911 1.022 1.00 89.94 109 GLY A N 1
ATOM 863 C CA . GLY A 1 109 ? -17.598 26.767 0.933 1.00 89.94 109 GLY A CA 1
ATOM 864 C C . GLY A 1 109 ? -18.669 26.529 2.007 1.00 89.94 109 GLY A C 1
ATOM 865 O O . GLY A 1 109 ? -19.746 27.107 1.935 1.00 89.94 109 GLY A O 1
ATOM 866 N N . ARG A 1 110 ? -18.415 25.684 3.015 1.00 91.12 110 ARG A N 1
ATOM 867 C CA . ARG A 1 110 ? -19.384 25.412 4.099 1.00 91.12 110 ARG A CA 1
ATOM 868 C C . ARG A 1 110 ? -19.240 26.372 5.275 1.00 91.12 110 ARG A C 1
ATOM 870 O O . ARG A 1 110 ? -18.120 26.570 5.742 1.00 91.12 110 ARG A O 1
ATOM 877 N N . ASN A 1 111 ? -20.369 26.852 5.796 1.00 91.12 111 ASN A N 1
ATOM 878 C CA . ASN A 1 111 ? -20.438 27.678 7.003 1.00 91.12 111 ASN A CA 1
ATOM 879 C C . ASN A 1 111 ? -20.071 26.878 8.263 1.00 91.12 111 ASN A C 1
ATOM 881 O O . ASN A 1 111 ? -20.511 25.740 8.436 1.00 91.12 111 ASN A O 1
ATOM 885 N N . ILE A 1 112 ? -19.300 27.494 9.160 1.00 87.38 112 ILE A N 1
ATOM 886 C CA . ILE A 1 112 ? -18.890 26.931 10.449 1.00 87.38 112 ILE A CA 1
ATOM 887 C C . ILE A 1 112 ? -19.465 27.788 11.578 1.00 87.38 112 ILE A C 1
ATOM 889 O O . ILE A 1 112 ? -19.193 28.985 11.667 1.00 87.38 112 ILE A O 1
ATOM 893 N N . THR A 1 113 ? -20.203 27.161 12.492 1.00 87.25 113 THR A N 1
ATOM 894 C CA . THR A 1 113 ? -20.592 27.784 13.763 1.00 87.25 113 THR A CA 1
ATOM 895 C C . THR A 1 113 ? -19.528 27.482 14.812 1.00 87.25 113 THR A C 1
ATOM 897 O O . THR A 1 113 ? -19.317 26.319 15.156 1.00 87.25 113 THR A O 1
ATOM 900 N N . ILE A 1 114 ? -18.856 28.512 15.334 1.00 82.44 114 ILE A N 1
ATOM 901 C CA . ILE A 1 114 ? -17.893 28.335 16.427 1.00 82.44 114 ILE A CA 1
ATOM 902 C C . ILE A 1 114 ? -18.663 28.109 17.740 1.00 82.44 114 ILE A C 1
ATOM 904 O O . ILE A 1 114 ? -19.486 28.951 18.110 1.00 82.44 114 ILE A O 1
ATOM 908 N N . PRO A 1 115 ? -18.420 26.998 18.462 1.00 85.56 115 PRO A N 1
ATOM 909 C CA . PRO A 1 115 ? -18.987 26.788 19.791 1.00 85.56 115 PRO A CA 1
ATOM 910 C C . PRO A 1 115 ? -18.601 27.913 20.760 1.00 85.56 115 PRO A C 1
ATOM 912 O O . PRO A 1 115 ? -17.456 28.346 20.751 1.00 85.56 115 PRO A O 1
ATOM 915 N N . LYS A 1 116 ? -19.505 28.318 21.666 1.00 81.88 116 LYS A N 1
ATOM 916 C CA . LYS A 1 116 ? -19.267 29.419 22.631 1.00 81.88 116 LYS A CA 1
ATOM 917 C C . LYS A 1 116 ? -17.978 29.278 23.447 1.00 81.88 116 LYS A C 1
ATOM 919 O O . LYS A 1 116 ? -17.349 30.274 23.747 1.00 81.88 116 LYS A O 1
ATOM 924 N N . LYS A 1 117 ? -17.573 28.046 23.767 1.00 85.81 117 LYS A N 1
ATOM 925 C CA . LYS A 1 117 ? -16.320 27.759 24.487 1.00 85.81 117 LYS A CA 1
ATOM 926 C C . LYS A 1 117 ? -15.042 28.155 23.728 1.00 85.81 117 LYS A C 1
ATOM 928 O O . LYS A 1 117 ? -13.973 28.137 24.316 1.00 85.81 117 LYS A O 1
ATOM 933 N N . PHE A 1 118 ? -15.152 28.425 22.428 1.00 77.69 118 PHE A N 1
ATOM 934 C CA . PHE A 1 118 ? -14.060 28.823 21.536 1.00 77.69 118 PHE A CA 1
ATOM 935 C C . PHE A 1 118 ? -14.308 30.199 20.892 1.00 77.69 118 PHE A C 1
ATOM 937 O O . PHE A 1 118 ? -13.618 30.541 19.930 1.00 77.69 118 PHE A O 1
ATOM 944 N N . ARG A 1 119 ? -15.347 30.921 21.331 1.00 73.12 119 ARG A N 1
ATOM 945 C CA . ARG A 1 119 ? -15.682 32.257 20.837 1.00 73.12 119 ARG A CA 1
ATOM 946 C C . ARG A 1 119 ? -15.040 33.313 21.721 1.00 73.12 119 ARG A C 1
ATOM 948 O O . ARG A 1 119 ? -15.025 33.086 22.947 1.00 73.12 119 ARG A O 1
#

pLDDT: mean 78.86, std 15.41, range [38.75, 95.25]

Organism: NCBI:txid706981

Mean predicted aligned error: 19.72 Å

Secondary structure (DSSP, 8-state):
-HHHHHHHHHHHHHHHHHHHHHHHHHHHHHHHHHHHHHHHHHHHHHHHHHHHHHHHHHHHHHS---PPPPPPPPPPPPP-----------------PPPPPPPEE-TTS-EEPPPGGG-